Protein AF-A0A6F9DGR5-F1 (afdb_monomer_lite)

Radius of gyration: 16.24 Å; chains: 1; bounding box: 39×30×47 Å

Secondary structure (DSSP, 8-state):
--HHHHHHHHHHHHHHHHHHHHHHHHSHHHHHHH-HHHHHHHHHHTHHHHHHSS-GGGGT----HHHHHHHHHHHHHHHHHHHHHTSSHHHHHHHHHHHHHHHHHHHHHHT-HHHIIIIIHHHHHHHHHHHHS-PPPP---

Sequence (141 aa):
MNQNSGLLIVLRIVFGLYFIVQGIAQTDFLGKVYFPFLNNHFEVHYASHYKNSIPWKSLGIEMSANTFRQSVGVIIGLSGILLIIGRQLKIATGVMTVVGLWSVYAHILAGDPTYYAVCGGIIALVMAWMTFVPLEKEKTD

Structure (mmCIF, N/CA/C/O backbone):
data_AF-A0A6F9DGR5-F1
#
_entry.id   AF-A0A6F9DGR5-F1
#
loop_
_atom_site.group_PDB
_atom_site.id
_atom_site.type_symbol
_atom_site.label_atom_id
_atom_site.label_alt_id
_atom_site.label_comp_id
_atom_site.label_asym_id
_atom_site.label_entity_id
_atom_site.label_seq_id
_atom_site.pdbx_PDB_ins_code
_atom_site.Cartn_x
_atom_site.Cartn_y
_atom_site.Cartn_z
_atom_site.occupancy
_atom_site.B_iso_or_equiv
_atom_site.auth_seq_id
_atom_site.auth_comp_id
_atom_site.auth_asym_id
_atom_site.auth_atom_id
_atom_site.pdbx_PDB_model_num
ATOM 1 N N . MET A 1 1 ? -18.706 -5.555 26.777 1.00 42.97 1 MET A N 1
ATOM 2 C CA . MET A 1 1 ? -17.749 -5.322 25.674 1.00 42.97 1 MET A CA 1
ATOM 3 C C . MET A 1 1 ? -18.139 -6.220 24.517 1.00 42.97 1 MET A C 1
ATOM 5 O O . MET A 1 1 ? -18.105 -7.432 24.683 1.00 42.97 1 MET A O 1
ATOM 9 N N . ASN A 1 2 ? -18.565 -5.648 23.392 1.00 46.41 2 ASN A N 1
ATOM 10 C CA . ASN A 1 2 ? -18.839 -6.411 22.176 1.00 46.41 2 ASN A CA 1
ATOM 11 C C . ASN A 1 2 ? -17.515 -7.006 21.666 1.00 46.41 2 ASN A C 1
ATOM 13 O O . ASN A 1 2 ? -16.547 -6.267 21.488 1.00 46.41 2 ASN A O 1
ATOM 17 N N . GLN A 1 3 ? -17.446 -8.319 21.424 1.00 46.28 3 GLN A N 1
ATOM 18 C CA . GLN A 1 3 ? -16.245 -8.964 20.861 1.00 46.28 3 GLN A CA 1
ATOM 19 C C . GLN A 1 3 ? -15.837 -8.342 19.507 1.00 46.28 3 GLN A C 1
ATOM 21 O O . GLN A 1 3 ? -14.649 -8.265 19.194 1.00 46.28 3 GLN A O 1
ATOM 26 N N . ASN A 1 4 ? -16.809 -7.793 18.767 1.00 57.53 4 ASN A N 1
ATOM 27 C CA . ASN A 1 4 ? -16.597 -7.065 17.514 1.00 57.53 4 ASN A CA 1
ATOM 28 C C . ASN A 1 4 ? -15.738 -5.801 17.689 1.00 57.53 4 ASN A C 1
ATOM 30 O O . ASN A 1 4 ? -14.901 -5.515 16.837 1.00 57.53 4 ASN A O 1
ATOM 34 N N . SER A 1 5 ? -15.875 -5.071 18.800 1.00 71.00 5 SER A N 1
ATOM 35 C CA . SER A 1 5 ? -15.146 -3.814 19.017 1.00 71.00 5 SER A CA 1
ATOM 36 C C . SER A 1 5 ? -13.656 -4.067 19.303 1.00 71.00 5 SER A C 1
ATOM 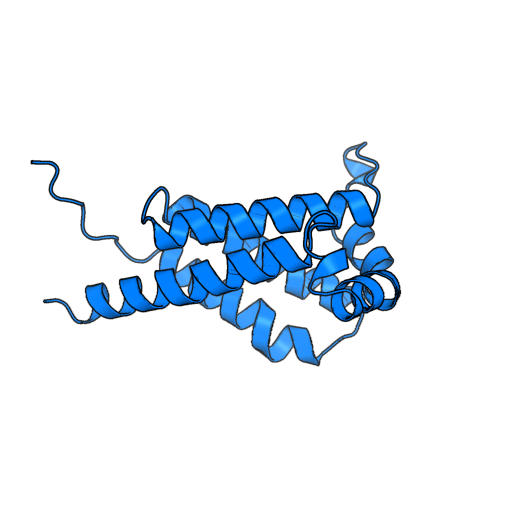38 O O . SER A 1 5 ? -12.800 -3.335 18.812 1.00 71.00 5 SER A O 1
ATOM 40 N N . GLY A 1 6 ? -13.327 -5.143 20.032 1.00 80.75 6 GLY A N 1
ATOM 41 C CA . GLY A 1 6 ? -11.940 -5.518 20.343 1.00 80.75 6 GLY A CA 1
ATOM 42 C C . GLY A 1 6 ? -11.168 -6.043 19.129 1.00 80.75 6 GLY A C 1
ATOM 43 O O . GLY A 1 6 ? -10.054 -5.591 18.864 1.00 80.75 6 GLY A O 1
ATOM 44 N N . LEU A 1 7 ? -11.782 -6.940 18.348 1.00 83.31 7 LEU A N 1
ATOM 45 C CA . LEU A 1 7 ? -11.178 -7.467 17.122 1.00 83.31 7 LEU A CA 1
ATOM 46 C C . LEU A 1 7 ? -10.890 -6.346 16.111 1.00 83.31 7 LEU A C 1
ATOM 48 O O . LEU A 1 7 ? -9.798 -6.298 15.552 1.00 83.31 7 LEU A O 1
ATOM 52 N N . LEU A 1 8 ? -11.823 -5.406 15.919 1.00 83.88 8 LEU A N 1
ATOM 53 C CA . LEU A 1 8 ? -11.628 -4.270 15.011 1.00 83.88 8 LEU A CA 1
ATOM 54 C C . LEU A 1 8 ? -10.453 -3.381 15.427 1.00 83.88 8 LEU A C 1
ATOM 56 O O . LEU A 1 8 ? -9.703 -2.936 14.561 1.00 83.88 8 LEU A O 1
ATOM 60 N N . ILE A 1 9 ? -10.263 -3.133 16.726 1.00 87.38 9 ILE A N 1
ATOM 61 C CA . ILE A 1 9 ? -9.117 -2.357 17.223 1.00 87.38 9 ILE A CA 1
ATOM 62 C C . ILE A 1 9 ? -7.805 -3.078 16.902 1.00 87.38 9 ILE A C 1
ATOM 64 O O . ILE A 1 9 ? -6.893 -2.465 16.349 1.00 87.38 9 ILE A O 1
ATOM 68 N N . VAL A 1 10 ? -7.723 -4.381 17.191 1.00 90.25 10 VAL A N 1
ATOM 69 C CA . VAL A 1 10 ? -6.522 -5.180 16.904 1.00 90.25 10 VAL A CA 1
ATOM 70 C C . VAL A 1 10 ? -6.219 -5.179 15.409 1.00 90.25 10 VAL A C 1
ATOM 72 O O . VAL A 1 10 ? -5.098 -4.864 15.016 1.00 90.25 10 VAL A O 1
ATOM 75 N N . LEU A 1 11 ? -7.220 -5.453 14.568 1.00 89.94 11 LEU A N 1
ATOM 76 C CA . LEU A 1 11 ? -7.058 -5.451 13.114 1.00 89.94 11 LEU A CA 1
ATOM 77 C C . LEU A 1 11 ? -6.582 -4.088 12.605 1.00 89.94 11 LEU A C 1
ATOM 79 O O . LEU A 1 11 ? -5.640 -4.024 11.820 1.00 89.94 11 LEU A O 1
ATOM 83 N N . ARG A 1 12 ? -7.168 -2.990 13.090 1.00 90.44 12 ARG A N 1
ATOM 84 C CA . ARG A 1 12 ? -6.750 -1.629 12.726 1.00 90.44 12 ARG A CA 1
ATOM 85 C C . ARG A 1 12 ? -5.292 -1.352 13.065 1.00 90.44 12 ARG A C 1
ATOM 87 O O . ARG A 1 12 ? -4.588 -0.774 12.244 1.00 90.44 12 ARG A O 1
ATOM 94 N N . ILE A 1 13 ? -4.841 -1.756 14.250 1.00 92.06 13 ILE A N 1
ATOM 95 C CA . ILE A 1 13 ? -3.456 -1.541 14.676 1.00 92.06 13 ILE A CA 1
ATOM 96 C C . ILE A 1 13 ? -2.506 -2.398 13.837 1.00 92.06 13 ILE A C 1
ATOM 98 O O . ILE A 1 13 ? -1.524 -1.879 13.315 1.00 92.06 13 ILE A O 1
ATOM 102 N N . VAL A 1 14 ? -2.815 -3.684 13.655 1.00 93.56 14 VAL A N 1
ATOM 103 C CA . VAL A 1 14 ? -1.965 -4.619 12.902 1.00 93.56 14 VAL A CA 1
ATOM 104 C C . VAL A 1 14 ? -1.852 -4.204 11.435 1.00 93.56 14 VAL A C 1
ATOM 106 O O . VAL A 1 14 ? -0.741 -4.033 10.934 1.00 93.56 14 VAL A O 1
ATOM 109 N N . PHE A 1 15 ? -2.979 -3.973 10.754 1.00 92.75 15 PHE A N 1
ATOM 110 C CA . PHE A 1 15 ? -2.965 -3.498 9.368 1.00 92.75 15 PHE A CA 1
ATOM 111 C C . PHE A 1 15 ? -2.373 -2.097 9.255 1.00 92.75 15 PHE A C 1
ATOM 113 O O . PHE A 1 15 ? -1.644 -1.819 8.308 1.00 92.75 15 PHE A O 1
ATOM 120 N N . GLY A 1 16 ? -2.629 -1.231 10.235 1.00 93.44 16 GLY A N 1
ATOM 121 C CA . GLY A 1 16 ? -2.064 0.109 10.279 1.00 93.44 16 GLY A CA 1
ATOM 122 C C . GLY A 1 16 ? -0.537 0.103 10.321 1.00 93.44 16 GLY A C 1
ATOM 123 O O . GLY A 1 16 ? 0.103 0.745 9.490 1.00 93.44 16 GLY A O 1
ATOM 124 N N . LEU A 1 17 ? 0.052 -0.683 11.226 1.00 95.81 17 LEU A N 1
ATOM 125 C CA . LEU A 1 17 ? 1.503 -0.860 11.319 1.00 95.81 17 LEU A CA 1
ATOM 126 C C . LEU A 1 17 ? 2.076 -1.489 10.048 1.00 95.81 17 LEU A C 1
ATOM 128 O O . LEU A 1 17 ? 3.077 -1.006 9.519 1.00 95.81 17 LEU A O 1
ATOM 132 N N . TYR A 1 18 ? 1.415 -2.521 9.522 1.00 92.56 18 TYR A N 1
ATOM 133 C CA . TYR A 1 18 ? 1.813 -3.156 8.269 1.00 92.56 18 TYR A CA 1
ATOM 134 C C . TYR A 1 18 ? 1.840 -2.157 7.099 1.00 92.56 18 TYR A C 1
ATOM 136 O O . TYR A 1 18 ? 2.819 -2.112 6.354 1.00 92.56 18 TYR A O 1
ATOM 144 N N . PHE A 1 19 ? 0.817 -1.308 6.957 1.00 93.50 19 PHE A N 1
ATOM 145 C CA . PHE A 1 19 ? 0.774 -0.291 5.904 1.00 93.50 19 PHE A CA 1
ATOM 146 C C . PHE A 1 19 ? 1.801 0.820 6.111 1.00 93.50 19 PHE A C 1
ATOM 148 O O . PHE A 1 19 ? 2.394 1.273 5.138 1.00 93.50 19 PHE A O 1
ATOM 155 N N . ILE A 1 20 ? 2.091 1.223 7.349 1.00 94.25 20 ILE A N 1
ATOM 156 C CA . ILE A 1 20 ? 3.186 2.167 7.612 1.00 94.25 20 ILE A CA 1
ATOM 157 C C . ILE A 1 20 ? 4.515 1.587 7.116 1.00 94.25 20 ILE A C 1
ATOM 159 O O . ILE A 1 20 ? 5.227 2.253 6.366 1.00 94.25 20 ILE A O 1
ATOM 163 N N . VAL A 1 21 ? 4.821 0.332 7.459 1.00 91.56 21 VAL A N 1
ATOM 164 C CA . VAL A 1 21 ? 6.056 -0.333 7.010 1.00 91.56 21 VAL A CA 1
ATOM 165 C C . VAL A 1 21 ? 6.088 -0.483 5.486 1.00 91.56 21 VAL A C 1
ATOM 167 O O . VAL A 1 21 ? 7.103 -0.171 4.867 1.00 91.56 21 VAL A O 1
ATOM 170 N N . GLN A 1 22 ? 4.978 -0.887 4.864 1.00 88.38 22 GLN A N 1
ATOM 171 C CA . GLN A 1 22 ? 4.860 -0.967 3.402 1.00 88.38 22 GLN A CA 1
ATOM 172 C C . GLN A 1 22 ? 5.067 0.394 2.723 1.00 88.38 22 GLN A C 1
ATOM 174 O O . GLN A 1 22 ? 5.801 0.492 1.741 1.00 88.38 22 GLN A O 1
ATOM 179 N N . GLY A 1 23 ? 4.461 1.457 3.256 1.00 89.19 23 GLY A N 1
ATOM 180 C CA . GLY A 1 23 ? 4.619 2.812 2.734 1.00 89.19 23 GLY A CA 1
ATOM 181 C C . GLY A 1 23 ? 6.062 3.304 2.823 1.00 89.19 23 GLY A C 1
ATOM 182 O O . GLY A 1 23 ? 6.605 3.845 1.860 1.00 89.19 23 GLY A O 1
ATOM 183 N N . ILE A 1 24 ? 6.724 3.026 3.948 1.00 89.75 24 ILE A N 1
ATOM 184 C CA . ILE A 1 24 ? 8.153 3.294 4.149 1.00 89.75 24 ILE A CA 1
ATOM 185 C C . ILE A 1 24 ? 8.997 2.525 3.124 1.00 89.75 24 ILE A C 1
ATOM 187 O O . ILE A 1 24 ? 9.830 3.130 2.454 1.00 89.75 24 ILE A O 1
ATOM 191 N N . ALA A 1 25 ? 8.757 1.224 2.940 1.00 86.06 25 ALA A N 1
ATOM 192 C CA . ALA A 1 25 ? 9.504 0.400 1.986 1.00 86.06 25 ALA A CA 1
ATOM 193 C C . ALA A 1 25 ? 9.381 0.898 0.531 1.00 86.06 25 ALA A C 1
ATOM 195 O O . ALA A 1 25 ? 10.327 0.778 -0.252 1.00 86.06 25 ALA A O 1
ATOM 196 N N . GLN A 1 26 ? 8.241 1.499 0.179 1.00 84.06 26 GLN A N 1
ATOM 197 C CA . GLN A 1 26 ? 7.955 2.040 -1.153 1.00 84.06 26 GLN A CA 1
ATOM 198 C C . GLN A 1 26 ? 8.412 3.492 -1.372 1.00 84.06 26 GLN A C 1
ATOM 200 O O . GLN A 1 26 ? 8.319 3.991 -2.493 1.00 84.06 26 GLN A O 1
ATOM 205 N N . THR A 1 27 ? 8.915 4.182 -0.348 1.00 86.56 27 THR A N 1
ATOM 206 C CA . THR A 1 27 ? 9.419 5.557 -0.483 1.00 86.56 27 THR A CA 1
ATOM 207 C C . THR A 1 27 ? 10.939 5.574 -0.494 1.00 86.56 27 THR A C 1
ATOM 209 O O . THR A 1 27 ? 11.576 4.889 0.294 1.00 86.56 27 THR A O 1
ATOM 212 N N . ASP A 1 28 ? 11.551 6.373 -1.368 1.00 81.50 28 ASP A N 1
ATOM 213 C CA . ASP A 1 28 ? 13.016 6.386 -1.506 1.00 81.50 28 ASP A CA 1
ATOM 214 C C . ASP A 1 28 ? 13.734 6.889 -0.249 1.00 81.50 28 ASP A C 1
ATOM 216 O O . ASP A 1 28 ? 14.825 6.414 0.054 1.00 81.50 28 ASP A O 1
ATOM 220 N N . PHE A 1 29 ? 13.111 7.804 0.502 1.00 75.88 29 PHE A N 1
ATOM 221 C CA . PHE A 1 29 ? 13.716 8.442 1.675 1.00 75.88 29 PHE A CA 1
ATOM 222 C C . PHE A 1 29 ? 14.140 7.433 2.752 1.00 75.88 29 PHE A C 1
ATOM 224 O O . PHE A 1 29 ? 15.240 7.528 3.287 1.00 75.88 29 PHE A O 1
ATOM 231 N N . LEU A 1 30 ? 13.290 6.444 3.040 1.00 76.81 30 LEU A N 1
ATOM 232 C CA . LEU A 1 30 ? 13.561 5.411 4.046 1.00 76.81 30 LEU A CA 1
ATOM 233 C C . LEU A 1 30 ? 13.684 4.019 3.418 1.00 76.81 30 LEU A C 1
ATOM 235 O O . LEU A 1 30 ? 14.500 3.212 3.853 1.00 76.81 30 LEU A O 1
ATOM 239 N N . GLY A 1 31 ? 12.931 3.728 2.361 1.00 77.31 31 GLY A N 1
ATOM 240 C CA . GLY A 1 31 ? 12.918 2.432 1.692 1.00 77.31 31 GLY A CA 1
ATOM 241 C C . GLY A 1 31 ? 14.269 2.033 1.108 1.00 77.31 31 GLY A C 1
ATOM 242 O O . GLY A 1 31 ? 14.672 0.888 1.280 1.00 77.31 31 GLY A O 1
ATOM 243 N N . LYS A 1 32 ? 15.025 2.952 0.496 1.00 79.31 32 LYS A N 1
ATOM 244 C CA . LYS A 1 32 ? 16.367 2.622 -0.024 1.00 79.31 32 LYS A CA 1
ATOM 245 C C . LYS A 1 32 ? 17.377 2.323 1.081 1.00 79.31 32 LYS A C 1
ATOM 247 O O . LYS A 1 32 ? 18.275 1.515 0.874 1.00 79.31 32 LYS A O 1
ATOM 252 N N . VAL A 1 33 ? 17.215 2.947 2.246 1.00 82.12 33 VAL A N 1
ATOM 253 C CA . VAL A 1 33 ? 18.116 2.778 3.393 1.00 82.12 33 VAL A CA 1
ATOM 254 C C . VAL A 1 33 ? 17.803 1.485 4.145 1.00 82.12 33 VAL A C 1
ATOM 256 O O . VAL A 1 33 ? 18.702 0.693 4.411 1.00 82.12 33 VAL A O 1
ATOM 259 N N . TYR A 1 34 ? 16.529 1.248 4.462 1.00 82.50 34 TYR A N 1
ATOM 260 C CA . TYR A 1 34 ? 16.105 0.138 5.321 1.00 82.50 34 TYR A CA 1
ATOM 261 C C . TYR A 1 34 ? 15.664 -1.112 4.546 1.00 82.50 34 TYR A C 1
ATOM 263 O O . TYR A 1 34 ? 15.704 -2.213 5.088 1.00 82.50 34 TYR A O 1
ATOM 271 N N . PHE A 1 35 ? 15.264 -0.965 3.279 1.00 84.25 35 PHE A N 1
ATOM 272 C CA . PHE A 1 35 ? 14.712 -2.038 2.442 1.00 84.25 35 PHE A CA 1
ATOM 273 C C . PHE A 1 35 ? 15.280 -2.039 1.001 1.00 84.25 35 PHE A C 1
ATOM 275 O O . PHE A 1 35 ? 14.512 -2.060 0.027 1.00 84.25 35 PHE A O 1
ATOM 282 N N . PRO A 1 36 ? 16.617 -2.043 0.819 1.00 79.88 36 PRO A N 1
ATOM 283 C CA . PRO A 1 36 ? 17.242 -1.945 -0.505 1.00 79.88 36 PRO A CA 1
ATOM 284 C C . PRO A 1 36 ? 16.887 -3.122 -1.426 1.00 79.88 36 PRO A C 1
ATOM 286 O O . PRO A 1 36 ? 16.652 -2.929 -2.617 1.00 79.88 36 PRO A O 1
ATOM 289 N N . PHE A 1 37 ? 16.769 -4.335 -0.874 1.00 81.31 37 PHE A N 1
ATOM 290 C CA . PHE A 1 37 ? 16.395 -5.531 -1.635 1.00 81.31 37 PHE A CA 1
ATOM 291 C C . PHE A 1 37 ? 14.988 -5.423 -2.244 1.00 81.31 37 PHE A C 1
ATOM 293 O O . PHE A 1 37 ? 14.800 -5.724 -3.421 1.00 81.31 37 PHE A O 1
ATOM 300 N N . LEU A 1 38 ? 14.011 -4.937 -1.469 1.00 73.50 38 LEU A N 1
ATOM 301 C CA . LEU A 1 38 ? 12.633 -4.747 -1.935 1.00 73.50 38 LEU A CA 1
ATOM 302 C C . LEU A 1 38 ? 12.544 -3.670 -3.021 1.00 73.50 38 LEU A C 1
ATOM 304 O O . LEU A 1 38 ? 11.807 -3.836 -3.991 1.00 73.50 38 LEU A O 1
ATOM 308 N N . ASN A 1 39 ? 13.323 -2.593 -2.883 1.00 75.88 39 ASN A N 1
ATOM 309 C CA . ASN A 1 39 ? 13.402 -1.535 -3.889 1.00 75.88 39 ASN A CA 1
ATOM 310 C C . ASN A 1 39 ? 13.935 -2.075 -5.220 1.00 75.88 39 ASN A C 1
ATOM 312 O O . ASN A 1 39 ? 13.295 -1.896 -6.254 1.00 75.88 39 ASN A O 1
ATOM 316 N N . ASN A 1 40 ? 15.053 -2.802 -5.176 1.00 79.25 40 ASN A N 1
ATOM 317 C CA . ASN A 1 40 ? 15.647 -3.392 -6.370 1.00 79.25 40 ASN A CA 1
ATOM 318 C C . ASN A 1 40 ? 14.714 -4.424 -7.026 1.00 79.25 40 ASN A C 1
ATOM 320 O O . ASN A 1 40 ? 14.540 -4.428 -8.240 1.00 79.25 40 ASN A O 1
ATOM 324 N N . HIS A 1 41 ? 14.055 -5.267 -6.227 1.00 81.00 41 HIS A N 1
ATOM 325 C CA . HIS A 1 41 ? 13.100 -6.244 -6.747 1.00 81.00 41 HIS A CA 1
ATOM 326 C C . HIS A 1 41 ? 11.911 -5.568 -7.453 1.00 81.00 41 HIS A C 1
ATOM 328 O O . HIS A 1 41 ? 11.522 -5.987 -8.543 1.00 81.00 41 HIS A O 1
ATOM 334 N N . PHE A 1 42 ? 11.370 -4.481 -6.890 1.00 77.31 42 PHE A N 1
ATOM 335 C CA . PHE A 1 42 ? 10.323 -3.702 -7.554 1.00 77.31 42 PHE A CA 1
ATOM 336 C C . PHE A 1 42 ? 10.788 -3.111 -8.889 1.00 77.31 42 PHE A C 1
ATOM 338 O O . PHE A 1 42 ? 10.074 -3.212 -9.888 1.00 77.31 42 PHE A O 1
ATOM 345 N N . GLU A 1 43 ? 11.966 -2.486 -8.911 1.00 78.94 43 GLU A N 1
ATOM 346 C CA . GLU A 1 43 ? 12.490 -1.843 -10.119 1.00 78.94 43 GLU A CA 1
ATOM 347 C C . GLU A 1 43 ? 12.691 -2.843 -11.260 1.00 78.94 43 GLU A C 1
ATOM 349 O O . GLU 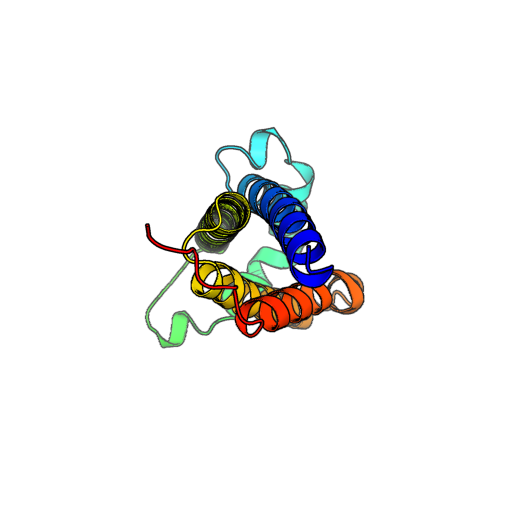A 1 43 ? 12.322 -2.552 -12.397 1.00 78.94 43 GLU A O 1
ATOM 354 N N . VAL A 1 44 ? 13.198 -4.037 -10.947 1.00 81.06 44 VAL A N 1
ATOM 355 C CA . VAL A 1 44 ? 13.476 -5.081 -11.941 1.00 81.06 44 VAL A CA 1
ATOM 356 C C . VAL A 1 44 ? 12.201 -5.771 -12.432 1.00 81.06 44 VAL A C 1
ATOM 358 O O . VAL A 1 44 ? 12.074 -6.020 -13.630 1.00 81.06 44 VAL A O 1
ATOM 361 N N . HIS A 1 45 ? 11.256 -6.083 -11.539 1.00 78.62 45 HIS A N 1
ATOM 362 C CA . HIS A 1 45 ? 10.142 -6.985 -11.868 1.00 78.62 45 HIS A CA 1
ATOM 363 C C . HIS A 1 45 ? 8.790 -6.292 -12.065 1.00 78.62 45 HIS A C 1
ATOM 365 O O . HIS A 1 45 ? 7.929 -6.827 -12.756 1.00 78.62 45 HIS A O 1
ATOM 371 N N . TYR A 1 46 ? 8.583 -5.107 -11.485 1.00 73.06 46 TYR A N 1
ATOM 372 C CA . TYR A 1 46 ? 7.239 -4.534 -11.343 1.00 73.06 46 TYR A CA 1
ATOM 373 C C . TYR A 1 46 ? 7.090 -3.114 -11.893 1.00 73.06 46 TYR A C 1
ATOM 375 O O . TYR A 1 46 ? 5.976 -2.710 -12.234 1.00 73.06 46 TYR A O 1
ATOM 383 N N . ALA A 1 47 ? 8.181 -2.360 -12.047 1.00 76.69 47 ALA A N 1
ATOM 384 C CA . ALA A 1 47 ? 8.141 -0.958 -12.465 1.00 76.69 47 ALA A CA 1
ATOM 385 C C . ALA A 1 47 ? 7.398 -0.721 -13.796 1.00 76.69 47 ALA A C 1
ATOM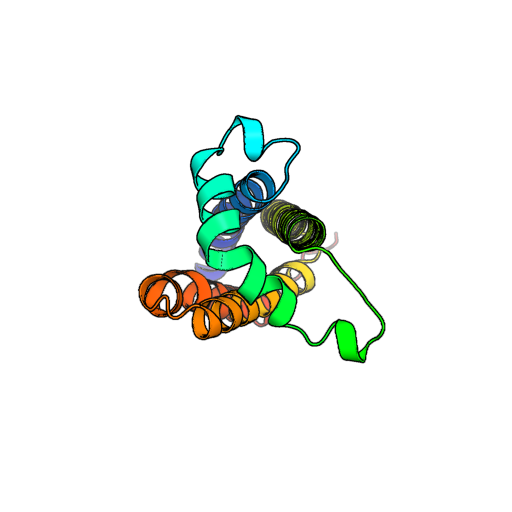 387 O O . ALA A 1 47 ? 6.586 0.205 -13.902 1.00 76.69 47 ALA A O 1
ATOM 388 N N . SER A 1 48 ? 7.639 -1.562 -14.806 1.00 74.69 48 SER A N 1
ATOM 389 C CA . SER A 1 48 ? 6.988 -1.468 -16.121 1.00 74.69 48 SER A CA 1
ATOM 390 C C . SER A 1 48 ? 5.498 -1.826 -16.063 1.00 74.69 48 SER A C 1
ATOM 392 O O . SER A 1 48 ? 4.681 -1.167 -16.707 1.00 74.69 48 SER A O 1
ATOM 394 N N . HIS A 1 49 ? 5.123 -2.824 -15.262 1.00 75.94 49 HIS A N 1
ATOM 395 C CA . HIS A 1 49 ? 3.744 -3.296 -15.139 1.00 75.94 49 HIS A CA 1
ATOM 396 C C . HIS A 1 49 ? 2.884 -2.319 -14.332 1.00 75.94 49 HIS A C 1
ATOM 398 O O . HIS A 1 49 ? 1.797 -1.944 -14.769 1.00 75.94 49 HIS A O 1
ATOM 404 N N . TYR A 1 50 ? 3.398 -1.808 -13.211 1.00 71.06 50 TYR A N 1
ATOM 405 C CA . TYR A 1 50 ? 2.672 -0.859 -12.367 1.00 71.06 50 TYR A CA 1
ATOM 406 C C . TYR A 1 50 ? 2.434 0.487 -13.058 1.00 71.06 50 TYR A C 1
ATOM 408 O O . TYR A 1 50 ? 1.307 0.984 -13.026 1.00 71.06 50 TYR A O 1
ATOM 416 N N . LYS A 1 51 ? 3.431 1.040 -13.768 1.00 69.75 51 LYS A N 1
ATOM 417 C CA . LYS A 1 51 ? 3.248 2.284 -14.543 1.00 69.75 51 LYS A CA 1
ATOM 418 C C . LYS A 1 51 ? 2.143 2.152 -15.598 1.00 69.75 51 LYS A C 1
ATOM 420 O O . LYS A 1 51 ? 1.431 3.119 -15.846 1.00 69.75 51 LYS A O 1
ATOM 425 N N . ASN A 1 52 ? 2.002 0.979 -16.212 1.00 72.25 52 ASN A N 1
ATOM 426 C CA . ASN A 1 52 ? 1.054 0.752 -17.306 1.00 72.25 52 ASN A CA 1
ATOM 427 C C . ASN A 1 52 ? -0.296 0.177 -16.845 1.00 72.25 52 ASN A C 1
ATOM 429 O O . ASN A 1 52 ? -1.221 0.072 -17.644 1.00 72.25 52 ASN A O 1
ATOM 433 N N . SER A 1 53 ? -0.423 -0.181 -15.565 1.00 70.00 53 SER A N 1
ATOM 434 C CA . SER A 1 53 ? -1.640 -0.775 -14.997 1.00 70.00 53 SER A CA 1
ATOM 435 C C . SER A 1 53 ? -2.808 0.210 -14.846 1.00 70.00 53 SER A C 1
ATOM 437 O O . SER A 1 53 ? -3.954 -0.211 -14.733 1.00 70.00 53 SER A O 1
ATOM 439 N N . ILE A 1 54 ? -2.547 1.518 -14.873 1.00 68.44 54 ILE A N 1
ATOM 440 C CA . ILE A 1 54 ? -3.576 2.556 -14.994 1.00 68.44 54 ILE A CA 1
ATOM 441 C C . ILE A 1 54 ? -3.311 3.301 -16.301 1.00 68.44 54 ILE A C 1
ATOM 443 O O . ILE A 1 54 ? -2.149 3.593 -16.603 1.00 68.44 54 ILE A O 1
ATOM 447 N N . PRO A 1 55 ? -4.350 3.640 -17.084 1.00 66.69 55 PRO A N 1
ATOM 448 C CA . PRO A 1 55 ? -4.188 4.329 -18.355 1.00 66.69 55 PRO A CA 1
ATOM 449 C C . PRO A 1 55 ? -3.880 5.823 -18.142 1.00 66.69 55 PRO A C 1
ATOM 451 O O . PRO A 1 55 ? -4.549 6.698 -18.677 1.00 66.69 55 PRO A O 1
ATOM 454 N N . TRP A 1 56 ? -2.835 6.150 -17.377 1.00 67.88 56 TRP A N 1
ATOM 455 C CA . TRP A 1 56 ? -2.400 7.528 -17.122 1.00 67.88 56 TRP A CA 1
ATOM 456 C C . TRP A 1 56 ? -2.194 8.310 -18.423 1.00 67.88 56 TRP A C 1
ATOM 458 O O . TRP A 1 56 ? -2.590 9.469 -18.527 1.00 67.88 56 TRP A O 1
ATOM 468 N N . LYS A 1 57 ? -1.674 7.629 -19.455 1.00 64.62 57 LYS A N 1
ATOM 469 C CA . LYS A 1 57 ? -1.497 8.190 -20.798 1.00 64.62 57 LYS A CA 1
ATOM 470 C C . LYS A 1 57 ? -2.808 8.662 -21.433 1.00 64.62 57 LYS A C 1
ATOM 472 O O . LYS A 1 57 ? -2.794 9.692 -22.095 1.00 64.62 57 LYS A O 1
ATOM 477 N N . SER A 1 58 ? -3.933 7.971 -21.222 1.00 70.50 58 SER A N 1
ATOM 478 C CA . SER A 1 58 ? -5.230 8.423 -21.754 1.00 70.50 58 SER A CA 1
ATOM 479 C C . SER A 1 58 ? -5.794 9.623 -20.989 1.00 70.50 58 SER A C 1
ATOM 481 O O . SER A 1 58 ? -6.710 10.275 -21.475 1.00 70.50 58 SER A O 1
ATOM 483 N N . LEU A 1 59 ? -5.249 9.918 -19.805 1.00 70.94 59 LEU A N 1
ATOM 484 C CA . LEU A 1 59 ? -5.585 11.079 -18.980 1.00 70.94 59 LEU A CA 1
ATOM 485 C C . LEU A 1 59 ? -4.588 12.239 -19.161 1.00 70.94 59 LEU A C 1
ATOM 487 O O . LEU A 1 59 ? -4.669 13.227 -18.438 1.00 70.94 59 LEU A O 1
ATOM 491 N N . GLY A 1 60 ? -3.631 12.122 -20.092 1.00 73.75 60 GLY A N 1
ATOM 492 C CA . GLY A 1 60 ? -2.583 13.126 -20.308 1.00 73.75 60 GLY A CA 1
ATOM 493 C C . GLY A 1 60 ? -1.543 13.204 -19.184 1.00 73.75 60 GLY A C 1
ATOM 494 O O . GLY A 1 60 ? -0.768 14.155 -19.133 1.00 73.75 60 GLY A O 1
ATOM 495 N N . ILE A 1 61 ? -1.515 12.221 -18.280 1.00 75.19 61 ILE A N 1
ATOM 496 C CA . ILE A 1 61 ? -0.582 12.164 -17.153 1.00 75.19 61 ILE A CA 1
ATOM 497 C C . ILE A 1 61 ? 0.553 11.211 -17.520 1.00 75.19 61 ILE A C 1
ATOM 499 O O . ILE A 1 61 ? 0.341 10.013 -17.713 1.00 75.19 61 ILE A O 1
ATOM 503 N N . GLU A 1 62 ? 1.781 11.721 -17.580 1.00 73.00 62 GLU A N 1
ATOM 504 C CA . GLU A 1 62 ? 2.962 10.887 -17.784 1.00 73.00 62 GLU A CA 1
ATOM 505 C C . GLU A 1 62 ? 3.767 10.781 -16.488 1.00 73.00 62 GLU A C 1
ATOM 507 O O . GLU A 1 62 ? 4.570 11.642 -16.143 1.00 73.00 62 GLU A O 1
ATOM 512 N N . MET A 1 63 ? 3.524 9.706 -15.736 1.00 73.38 63 MET A N 1
ATOM 513 C CA . MET A 1 63 ? 4.192 9.469 -14.459 1.00 73.38 63 MET A CA 1
ATOM 514 C C . MET A 1 63 ? 5.303 8.423 -14.615 1.00 73.38 63 MET A C 1
ATOM 516 O O . MET A 1 63 ? 5.132 7.401 -15.287 1.00 73.38 63 MET A O 1
ATOM 520 N N . SER A 1 64 ? 6.470 8.668 -14.014 1.00 80.50 64 SER A N 1
ATOM 521 C CA . SER A 1 64 ? 7.536 7.661 -13.958 1.00 80.50 64 SER A CA 1
ATOM 522 C C . SER A 1 64 ? 7.149 6.532 -12.994 1.00 80.50 64 SER A C 1
ATOM 524 O O . SER A 1 64 ? 6.414 6.763 -12.034 1.00 80.50 64 SER A O 1
ATOM 526 N N . ALA A 1 65 ? 7.664 5.317 -13.212 1.00 76.69 65 ALA A N 1
ATOM 527 C CA . ALA A 1 65 ? 7.417 4.189 -12.308 1.00 76.69 65 ALA A CA 1
ATOM 528 C C . ALA A 1 65 ? 7.910 4.468 -10.874 1.00 76.69 65 ALA A C 1
ATOM 530 O O . ALA A 1 65 ? 7.310 4.001 -9.907 1.00 76.69 65 ALA A O 1
ATOM 531 N N . ASN A 1 66 ? 8.967 5.277 -10.727 1.00 80.62 66 ASN A N 1
ATOM 532 C CA . ASN A 1 66 ? 9.481 5.658 -9.416 1.00 80.62 66 ASN A CA 1
ATOM 533 C C . ASN A 1 66 ? 8.563 6.669 -8.712 1.00 80.62 66 ASN A C 1
ATOM 535 O O . ASN A 1 66 ? 8.181 6.457 -7.565 1.00 80.62 66 ASN A O 1
ATOM 539 N N . THR A 1 67 ? 8.158 7.736 -9.411 1.00 81.81 67 THR A N 1
ATOM 540 C CA . THR A 1 67 ? 7.205 8.735 -8.892 1.00 81.81 67 THR A CA 1
ATOM 541 C C . THR A 1 67 ? 5.923 8.054 -8.440 1.00 81.81 67 THR A C 1
ATOM 543 O O . THR A 1 67 ? 5.448 8.268 -7.332 1.00 81.81 67 THR A O 1
ATOM 546 N N . PHE A 1 68 ? 5.424 7.166 -9.290 1.00 79.88 68 PHE A N 1
ATOM 547 C CA . PHE A 1 68 ? 4.270 6.341 -9.021 1.00 79.88 68 PHE A CA 1
ATOM 548 C C . PHE A 1 68 ? 4.400 5.547 -7.715 1.00 79.88 68 PHE A C 1
ATOM 550 O O . PHE A 1 68 ? 3.551 5.666 -6.832 1.00 79.88 68 PHE A O 1
ATOM 557 N N . ARG A 1 69 ? 5.475 4.762 -7.576 1.00 83.19 69 ARG A N 1
ATOM 558 C CA . ARG A 1 69 ? 5.693 3.913 -6.402 1.00 83.19 69 ARG A CA 1
ATOM 559 C C . ARG A 1 69 ? 5.759 4.750 -5.130 1.00 83.19 69 ARG A C 1
ATOM 561 O O . ARG A 1 69 ? 5.136 4.395 -4.138 1.00 83.19 69 ARG A O 1
ATOM 568 N N . GLN A 1 70 ? 6.457 5.883 -5.175 1.00 86.81 70 GLN A N 1
ATOM 569 C CA . GLN A 1 70 ? 6.565 6.781 -4.029 1.00 86.81 70 GLN A CA 1
ATOM 570 C C . GLN A 1 70 ? 5.206 7.366 -3.633 1.00 86.81 70 GLN A C 1
ATOM 572 O O . GLN A 1 70 ? 4.870 7.368 -2.451 1.00 86.81 70 GLN A O 1
ATOM 577 N N . SER A 1 71 ? 4.394 7.809 -4.599 1.00 86.38 71 SER A N 1
ATOM 578 C CA . SER A 1 71 ? 3.042 8.313 -4.328 1.00 86.38 71 SER A CA 1
ATOM 579 C C . SER A 1 71 ? 2.152 7.245 -3.692 1.00 86.38 71 SER A C 1
ATOM 581 O O . SER A 1 71 ? 1.473 7.524 -2.704 1.00 86.38 71 SER A O 1
ATOM 583 N N . VAL A 1 72 ? 2.189 6.014 -4.209 1.00 86.62 72 VAL A N 1
ATOM 584 C CA . VAL A 1 72 ? 1.457 4.881 -3.623 1.00 86.62 72 VAL A CA 1
ATOM 585 C C . VAL A 1 72 ? 1.964 4.578 -2.213 1.00 86.62 72 VAL A C 1
ATOM 587 O O . VAL A 1 72 ? 1.153 4.440 -1.300 1.00 86.62 72 VAL A O 1
ATOM 590 N N . GLY A 1 73 ? 3.280 4.577 -1.999 1.00 89.12 73 GLY A N 1
ATOM 591 C CA . GLY A 1 73 ? 3.886 4.398 -0.681 1.00 89.12 73 GLY A CA 1
ATOM 592 C C . GLY A 1 73 ? 3.402 5.427 0.344 1.00 89.12 73 GLY A C 1
ATOM 593 O O . GLY A 1 73 ? 3.020 5.060 1.456 1.00 89.12 73 GLY A O 1
ATOM 594 N N . VAL A 1 74 ? 3.322 6.704 -0.040 1.00 91.38 74 VAL A N 1
ATOM 595 C CA . VAL A 1 74 ? 2.781 7.768 0.823 1.00 91.38 74 VAL A CA 1
ATOM 596 C C . VAL A 1 74 ? 1.305 7.523 1.150 1.00 91.38 74 VAL A C 1
ATOM 598 O O . VAL A 1 74 ? 0.920 7.606 2.315 1.00 91.38 74 VAL A O 1
ATOM 601 N N . ILE A 1 75 ? 0.481 7.178 0.156 1.00 92.31 75 ILE A N 1
ATOM 602 C CA . ILE A 1 75 ? -0.953 6.901 0.353 1.00 92.31 75 ILE A CA 1
ATOM 603 C C . ILE A 1 75 ? -1.164 5.718 1.308 1.00 92.31 75 ILE A C 1
ATOM 605 O O . ILE A 1 75 ? -1.988 5.803 2.225 1.00 92.31 75 ILE A O 1
ATOM 609 N N . ILE A 1 76 ? -0.405 4.634 1.122 1.00 92.62 76 ILE A N 1
ATOM 610 C CA . ILE A 1 76 ? -0.454 3.448 1.984 1.00 92.62 76 ILE A CA 1
ATOM 611 C C . ILE A 1 76 ? -0.031 3.821 3.411 1.00 92.62 76 ILE A C 1
ATOM 613 O O . ILE A 1 76 ? -0.752 3.520 4.363 1.00 92.62 76 ILE A O 1
ATOM 617 N N . GLY A 1 77 ? 1.086 4.537 3.568 1.00 93.81 77 GLY A N 1
ATOM 618 C CA . GLY A 1 77 ? 1.591 4.953 4.878 1.00 93.81 77 GLY A CA 1
ATOM 619 C C . GLY A 1 77 ? 0.608 5.847 5.641 1.00 93.81 77 GLY A C 1
ATOM 620 O O . GLY A 1 77 ? 0.311 5.584 6.808 1.00 93.81 77 GLY A O 1
ATOM 621 N N . LEU A 1 78 ? 0.035 6.855 4.974 1.00 94.81 78 LEU A N 1
ATOM 622 C CA . LEU A 1 78 ? -0.978 7.739 5.565 1.00 94.81 78 LEU A CA 1
ATOM 623 C C . LEU A 1 78 ? -2.242 6.973 5.965 1.00 94.81 78 LEU A C 1
ATOM 625 O O . LEU A 1 78 ? -2.779 7.193 7.051 1.00 94.81 78 LEU A O 1
ATOM 629 N N . SER A 1 79 ? -2.693 6.036 5.130 1.00 94.06 79 SER A N 1
ATOM 630 C CA . SER A 1 79 ? -3.837 5.178 5.457 1.00 94.06 79 SER A CA 1
ATOM 631 C C . SER A 1 79 ? -3.550 4.303 6.678 1.00 94.06 79 SER A C 1
ATOM 633 O O . SER A 1 79 ? -4.416 4.147 7.538 1.00 94.06 79 SER A O 1
ATOM 635 N N . GLY A 1 80 ? -2.319 3.796 6.809 1.00 94.25 80 GLY A N 1
ATOM 636 C CA . GLY A 1 80 ? -1.877 3.060 7.989 1.00 94.25 80 GLY A CA 1
ATOM 637 C C . GLY A 1 80 ? -1.945 3.888 9.275 1.00 94.25 80 GLY A C 1
ATOM 638 O O . GLY A 1 80 ? -2.497 3.433 10.277 1.00 94.25 80 GLY A O 1
ATOM 639 N N . ILE A 1 81 ? -1.480 5.140 9.229 1.00 94.81 81 ILE A N 1
ATOM 640 C CA . ILE A 1 81 ? -1.572 6.084 10.356 1.00 94.81 81 ILE A CA 1
ATOM 641 C C . ILE A 1 81 ? -3.038 6.339 10.742 1.00 94.81 81 ILE A C 1
ATOM 643 O O . ILE A 1 81 ? -3.390 6.274 11.922 1.00 94.81 81 ILE A O 1
ATOM 647 N N . LEU A 1 82 ? -3.911 6.582 9.759 1.00 92.50 82 LEU A N 1
ATOM 648 C CA . LEU A 1 82 ? -5.341 6.819 9.993 1.00 92.50 82 LEU A CA 1
ATOM 649 C C . LEU A 1 82 ? -6.037 5.614 10.646 1.00 92.50 82 LEU A C 1
ATOM 651 O O . LEU A 1 82 ? -6.858 5.796 11.551 1.00 92.50 82 LEU A O 1
ATOM 655 N N . LEU A 1 83 ? -5.674 4.388 10.251 1.00 90.94 83 LEU A N 1
ATOM 656 C CA . LEU A 1 83 ? -6.193 3.162 10.867 1.00 90.94 83 LEU A CA 1
ATOM 657 C C . LEU A 1 83 ? -5.827 3.056 12.351 1.00 90.94 83 LEU A C 1
ATOM 659 O O . LEU A 1 83 ? -6.711 2.780 13.172 1.00 90.94 83 LEU A O 1
ATOM 663 N N . ILE A 1 84 ? -4.562 3.319 12.699 1.00 92.69 84 ILE A N 1
ATOM 664 C CA . ILE A 1 84 ? -4.083 3.272 14.089 1.00 92.69 84 ILE A CA 1
ATOM 665 C C . ILE A 1 84 ? -4.817 4.313 14.934 1.00 92.69 84 ILE A C 1
ATOM 667 O O . ILE A 1 84 ? -5.438 3.958 15.934 1.00 92.69 84 ILE A O 1
ATOM 671 N N . ILE A 1 85 ? -4.808 5.579 14.504 1.00 90.19 85 ILE A N 1
ATOM 672 C CA . ILE A 1 85 ? -5.395 6.688 15.275 1.00 90.19 85 ILE A CA 1
ATOM 673 C C . ILE A 1 85 ? -6.919 6.545 15.387 1.00 90.19 85 ILE A C 1
ATOM 675 O O . I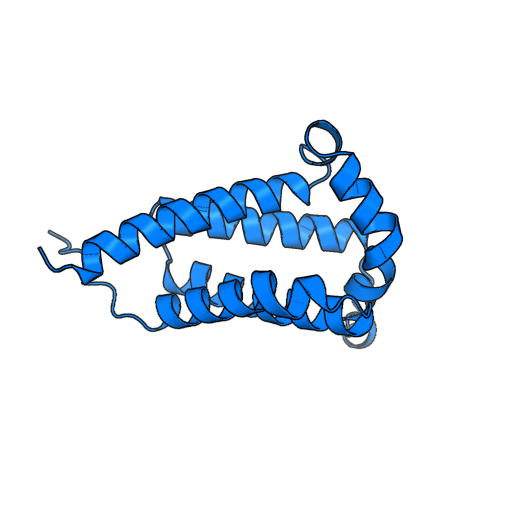LE A 1 85 ? -7.519 7.017 16.348 1.00 90.19 85 ILE A O 1
ATOM 679 N N . GLY A 1 86 ? -7.567 5.876 14.431 1.00 84.12 86 GLY A N 1
ATOM 680 C CA . GLY A 1 86 ? -9.021 5.700 14.454 1.00 84.12 86 GLY A CA 1
ATOM 681 C C . GLY A 1 86 ? -9.810 6.816 13.816 1.00 84.12 86 GLY A C 1
ATOM 682 O O . GLY A 1 86 ? -11.024 6.872 13.975 1.00 84.12 86 GLY A O 1
ATOM 683 N N . ARG A 1 87 ? -9.138 7.683 13.063 1.00 78.81 87 ARG A N 1
ATOM 684 C CA . ARG A 1 87 ? -9.767 8.800 12.367 1.00 78.81 87 ARG A CA 1
ATOM 685 C C . ARG A 1 87 ? -9.972 8.458 10.903 1.00 78.81 87 ARG A C 1
ATOM 687 O O . ARG A 1 87 ? -9.136 7.808 10.289 1.00 78.81 87 ARG A O 1
ATOM 694 N N . GLN A 1 88 ? -11.086 8.928 10.340 1.00 85.62 88 GLN A N 1
ATOM 695 C CA . GLN A 1 88 ? -11.409 8.765 8.917 1.00 85.62 88 GLN A CA 1
ATOM 696 C C . GLN A 1 88 ? -11.340 7.302 8.432 1.00 85.62 88 GLN A C 1
ATOM 698 O O . GLN A 1 88 ? -10.943 7.021 7.303 1.00 85.62 88 GLN A O 1
ATOM 703 N N . LEU A 1 89 ? -11.751 6.352 9.282 1.00 84.25 89 LEU A N 1
ATOM 704 C CA . LEU A 1 89 ? -11.572 4.913 9.053 1.00 84.25 89 LEU A CA 1
ATOM 705 C C . LEU A 1 89 ? -12.187 4.414 7.745 1.00 84.25 89 LEU A C 1
ATOM 707 O O . LEU A 1 89 ? -11.574 3.605 7.054 1.00 84.25 89 LEU A O 1
ATOM 711 N N . LYS A 1 90 ? -13.362 4.924 7.364 1.00 88.00 90 LYS A N 1
ATOM 712 C CA . LYS A 1 90 ? -14.005 4.562 6.092 1.00 88.00 90 LYS A CA 1
ATOM 713 C C . LYS A 1 90 ? -13.192 5.019 4.883 1.00 88.00 90 LYS A C 1
ATOM 715 O O . LYS A 1 90 ? -13.107 4.294 3.902 1.00 88.00 90 LYS A O 1
ATOM 720 N N . ILE A 1 91 ? -12.569 6.195 4.972 1.00 87.75 91 ILE A N 1
ATOM 721 C CA . ILE A 1 91 ? -11.707 6.718 3.909 1.00 87.75 91 ILE A CA 1
ATOM 722 C C . ILE A 1 91 ? -10.438 5.870 3.829 1.00 87.75 91 ILE A C 1
ATOM 724 O O . ILE A 1 91 ? -10.113 5.378 2.755 1.00 87.75 91 ILE A O 1
ATOM 728 N N . ALA A 1 92 ? -9.765 5.634 4.960 1.00 89.38 92 ALA A N 1
ATOM 729 C CA . ALA A 1 92 ? -8.536 4.843 5.000 1.00 89.38 92 ALA A CA 1
ATOM 730 C C . ALA A 1 92 ? -8.750 3.411 4.476 1.00 89.38 92 ALA A C 1
ATOM 732 O O . ALA A 1 92 ? -8.018 2.948 3.608 1.00 89.38 92 ALA A O 1
ATOM 733 N N . THR A 1 93 ? -9.792 2.724 4.948 1.00 91.19 93 THR A N 1
ATOM 734 C CA . THR A 1 93 ? -10.126 1.362 4.494 1.00 91.19 93 THR A CA 1
ATOM 735 C C . THR A 1 93 ? -10.605 1.331 3.041 1.00 91.19 93 THR A C 1
ATOM 737 O O . THR A 1 93 ? -10.202 0.445 2.289 1.00 91.19 93 THR A O 1
ATOM 740 N N . GLY A 1 94 ? -11.383 2.323 2.596 1.00 90.50 94 GLY A N 1
ATOM 741 C CA . GLY A 1 94 ? -11.819 2.435 1.202 1.00 90.50 94 GLY A CA 1
ATOM 742 C C . GLY A 1 94 ? -10.648 2.645 0.237 1.00 90.50 94 GLY A C 1
ATOM 743 O O . GLY A 1 94 ? -10.522 1.923 -0.751 1.00 90.50 94 GLY A O 1
ATOM 744 N N . VAL A 1 95 ? -9.737 3.568 0.560 1.00 90.88 95 VAL A N 1
ATOM 745 C CA . VAL A 1 95 ? -8.506 3.799 -0.215 1.00 90.88 95 VAL A CA 1
ATOM 746 C C . VAL A 1 95 ? -7.656 2.531 -0.265 1.00 90.88 95 VAL A C 1
ATOM 748 O O . VAL A 1 95 ? -7.247 2.114 -1.347 1.00 90.88 95 VAL A O 1
ATOM 751 N N . MET A 1 96 ? -7.445 1.865 0.874 1.00 92.12 96 MET A N 1
ATOM 752 C CA . MET A 1 96 ? -6.651 0.633 0.918 1.00 92.12 96 MET A CA 1
ATOM 753 C C . MET A 1 96 ? -7.303 -0.538 0.182 1.00 92.12 96 MET A C 1
ATOM 755 O O . MET A 1 96 ? -6.590 -1.383 -0.355 1.00 92.12 96 MET A O 1
ATOM 759 N N . THR A 1 97 ? -8.632 -0.567 0.087 1.00 91.56 97 THR A N 1
ATOM 760 C CA . THR A 1 97 ? -9.349 -1.531 -0.757 1.00 91.56 97 THR A CA 1
ATOM 761 C C . THR A 1 97 ? -9.004 -1.319 -2.230 1.00 91.56 97 THR A C 1
ATOM 763 O O . THR A 1 97 ? -8.612 -2.267 -2.908 1.00 91.56 97 THR A O 1
ATOM 766 N N . VAL A 1 98 ? -9.084 -0.075 -2.718 1.00 88.88 98 VAL A N 1
ATOM 767 C CA . VAL A 1 98 ? -8.747 0.268 -4.112 1.00 88.88 98 VAL A CA 1
ATOM 768 C C . VAL A 1 98 ? -7.279 -0.035 -4.407 1.00 88.88 98 VAL A C 1
ATOM 770 O O . VAL A 1 98 ? -6.978 -0.683 -5.408 1.00 88.88 98 VAL A O 1
ATOM 773 N N . VAL A 1 99 ? -6.368 0.366 -3.515 1.00 87.81 99 VAL A N 1
ATOM 774 C CA . VAL A 1 99 ? -4.932 0.080 -3.651 1.00 87.81 99 VAL A CA 1
ATOM 775 C C . VAL A 1 99 ? -4.658 -1.427 -3.636 1.00 87.81 99 VAL A C 1
ATOM 777 O O . VAL A 1 99 ? -3.840 -1.901 -4.418 1.00 87.81 99 VAL A O 1
ATOM 780 N N . GLY A 1 100 ? -5.355 -2.196 -2.795 1.00 85.81 100 GLY A N 1
ATOM 781 C CA . GLY A 1 100 ? -5.231 -3.653 -2.731 1.00 85.81 100 GLY A CA 1
ATOM 782 C C . GLY A 1 100 ? -5.680 -4.343 -4.020 1.00 85.81 100 GLY A C 1
ATOM 783 O O . GLY A 1 100 ? -4.910 -5.106 -4.603 1.00 85.81 100 GLY A O 1
ATOM 784 N N . LEU A 1 101 ? -6.884 -4.024 -4.510 1.00 85.88 101 LEU A N 1
ATOM 785 C CA . LEU A 1 101 ? -7.410 -4.546 -5.782 1.00 85.88 101 LEU A CA 1
ATOM 786 C C . LEU A 1 101 ? -6.503 -4.194 -6.95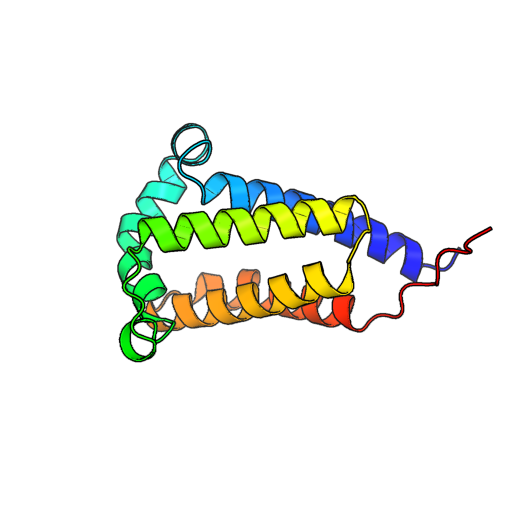8 1.00 85.88 101 LEU A C 1
ATOM 788 O O . LEU A 1 101 ? -6.246 -5.010 -7.842 1.00 85.88 101 LEU A O 1
ATOM 792 N N . TRP A 1 102 ? -5.985 -2.975 -6.947 1.00 83.38 102 TRP A N 1
ATOM 793 C CA . TRP A 1 102 ? -5.056 -2.540 -7.962 1.00 83.38 102 TRP A CA 1
ATOM 794 C C . TRP A 1 102 ? -3.713 -3.260 -7.885 1.00 83.38 102 TRP A C 1
ATOM 796 O O . TRP A 1 102 ? -3.193 -3.677 -8.915 1.00 83.38 102 TRP A O 1
ATOM 806 N N . SER A 1 103 ? -3.172 -3.465 -6.684 1.00 80.62 103 SER A N 1
ATOM 807 C CA . SER A 1 103 ? -1.952 -4.248 -6.489 1.00 80.62 103 SER A CA 1
ATOM 808 C C . SER A 1 103 ? -2.117 -5.666 -7.041 1.00 80.62 103 SER A C 1
ATOM 810 O O . SER A 1 103 ? -1.223 -6.159 -7.726 1.00 80.62 103 SER A O 1
ATOM 812 N N . VAL A 1 104 ? -3.287 -6.288 -6.834 1.00 83.38 104 VAL A N 1
ATOM 813 C CA . VAL A 1 104 ? -3.641 -7.571 -7.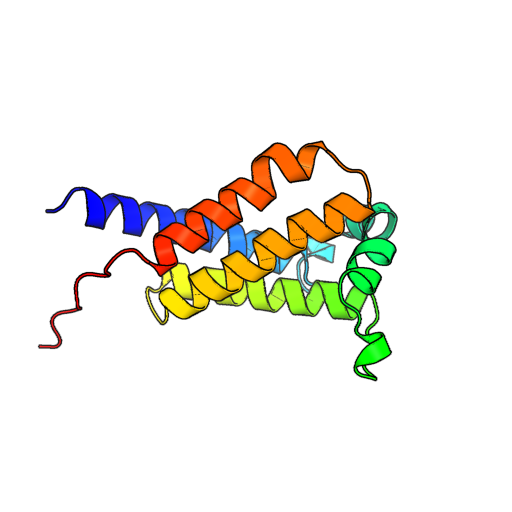462 1.00 83.38 104 VAL A CA 1
ATOM 814 C C . VAL A 1 104 ? -3.601 -7.449 -8.985 1.00 83.38 104 VAL A C 1
ATOM 816 O O . VAL A 1 104 ? -2.884 -8.207 -9.627 1.00 83.38 104 VAL A O 1
ATOM 819 N N . TYR A 1 105 ? -4.292 -6.470 -9.574 1.00 81.56 105 TYR A N 1
ATOM 820 C CA . TYR A 1 105 ? -4.306 -6.279 -11.029 1.00 81.56 105 TYR A CA 1
ATOM 821 C C . TYR A 1 105 ? -2.914 -6.025 -11.630 1.00 81.56 105 TYR A C 1
ATOM 823 O O . TYR A 1 105 ? -2.564 -6.605 -12.655 1.00 81.56 105 TYR A O 1
ATOM 831 N N . ALA A 1 106 ? -2.095 -5.191 -10.990 1.00 78.12 106 ALA A N 1
ATOM 832 C CA . ALA A 1 106 ? -0.748 -4.874 -11.447 1.00 78.12 106 ALA A CA 1
ATOM 833 C C . ALA A 1 106 ? 0.168 -6.094 -11.389 1.00 78.12 106 ALA A C 1
ATOM 835 O O . ALA A 1 106 ? 0.921 -6.334 -12.335 1.00 78.12 106 ALA A O 1
ATOM 836 N N . HIS A 1 107 ? 0.046 -6.903 -10.333 1.00 78.62 107 HIS A N 1
ATOM 837 C CA . HIS A 1 107 ? 0.704 -8.188 -10.344 1.00 78.62 107 HIS A CA 1
ATOM 838 C C . HIS A 1 107 ? 0.148 -9.009 -11.525 1.00 78.62 107 HIS A C 1
ATOM 840 O O . HIS A 1 107 ? 0.988 -9.613 -12.166 1.00 78.62 107 HIS A O 1
ATOM 846 N N . ILE A 1 108 ? -1.169 -9.033 -11.877 1.00 80.19 108 ILE A N 1
ATOM 847 C CA . ILE A 1 108 ? -1.792 -9.954 -12.888 1.00 80.19 108 ILE A CA 1
ATOM 848 C C . ILE A 1 108 ? -1.087 -9.778 -14.218 1.00 80.19 108 ILE A C 1
ATOM 850 O O . ILE A 1 108 ? -0.713 -10.745 -14.878 1.00 80.19 108 ILE A O 1
ATOM 854 N N . LEU A 1 109 ? -0.808 -8.522 -14.541 1.00 78.12 109 LEU A N 1
ATOM 855 C CA . LEU A 1 109 ? -0.045 -8.132 -15.714 1.00 78.12 109 LEU A CA 1
ATOM 856 C C . LEU A 1 109 ? 1.429 -8.569 -15.679 1.00 78.12 109 LEU A C 1
ATOM 858 O O . LEU A 1 109 ? 2.023 -8.731 -16.740 1.00 78.12 109 LEU A O 1
ATOM 862 N N . ALA A 1 110 ? 2.022 -8.720 -14.496 1.00 76.06 110 ALA A N 1
ATOM 863 C CA . ALA A 1 110 ? 3.386 -9.208 -14.280 1.00 76.06 110 ALA A CA 1
ATOM 864 C C . ALA A 1 110 ? 3.492 -10.747 -14.200 1.00 76.06 110 ALA A C 1
ATOM 866 O O . ALA A 1 110 ? 4.600 -11.275 -14.206 1.00 76.06 110 ALA A O 1
ATOM 867 N N . GLY A 1 111 ? 2.371 -11.479 -14.136 1.00 78.00 111 GLY A N 1
ATOM 868 C CA . GLY A 1 111 ? 2.369 -12.946 -14.094 1.00 78.00 111 GLY A CA 1
ATOM 869 C C . GLY A 1 111 ? 2.925 -13.569 -12.804 1.00 78.00 111 GLY A C 1
ATOM 870 O O . GLY A 1 111 ? 3.428 -14.687 -12.862 1.00 78.00 111 GLY A O 1
ATOM 871 N N . ASP A 1 112 ? 2.841 -12.880 -11.658 1.00 72.94 112 ASP A N 1
ATOM 872 C CA . ASP A 1 112 ? 3.185 -13.406 -10.326 1.00 72.94 112 ASP A CA 1
ATOM 873 C C . ASP A 1 112 ? 1.961 -13.987 -9.569 1.00 72.94 112 ASP A C 1
ATOM 875 O O . ASP A 1 112 ? 1.261 -13.254 -8.857 1.00 72.94 112 ASP A O 1
ATOM 879 N N . PRO A 1 113 ? 1.719 -15.314 -9.645 1.00 65.81 113 PRO A N 1
ATOM 880 C CA . PRO A 1 113 ? 0.590 -15.976 -8.993 1.00 65.81 113 PRO A CA 1
ATOM 881 C C . PRO A 1 113 ? 0.621 -15.938 -7.461 1.00 65.81 113 PRO A C 1
ATOM 883 O O . PRO A 1 113 ? -0.427 -16.045 -6.817 1.00 65.81 113 PRO A O 1
ATOM 886 N N . THR A 1 114 ? 1.805 -15.781 -6.871 1.00 65.88 114 THR A N 1
ATOM 887 C CA . THR A 1 114 ? 2.027 -15.896 -5.424 1.00 65.88 114 THR A CA 1
ATOM 888 C C . THR A 1 114 ? 1.421 -14.706 -4.690 1.00 65.88 114 THR A C 1
ATOM 890 O O . THR A 1 114 ? 0.781 -14.857 -3.646 1.00 65.88 114 THR A O 1
ATOM 893 N N . TYR A 1 115 ? 1.569 -13.512 -5.266 1.00 62.78 115 TYR A N 1
ATOM 894 C CA . TYR A 1 115 ? 1.041 -12.289 -4.681 1.00 62.78 115 TYR A CA 1
ATOM 895 C C . TYR A 1 115 ? -0.485 -12.155 -4.850 1.00 62.78 115 TYR A C 1
ATOM 897 O O . TYR A 1 115 ? -1.147 -11.648 -3.935 1.00 62.78 115 TYR A O 1
ATOM 905 N N . TYR A 1 116 ? -1.071 -12.654 -5.958 1.00 52.66 116 TYR A N 1
ATOM 906 C CA . TYR A 1 116 ? -2.538 -12.655 -6.151 1.00 52.66 116 TYR A CA 1
ATOM 907 C C . TYR A 1 116 ? -3.268 -13.426 -5.079 1.00 52.66 116 TYR A C 1
ATOM 909 O O . TYR A 1 116 ? -4.316 -12.990 -4.608 1.00 52.66 116 TYR A O 1
ATOM 917 N N . ALA A 1 117 ? -2.743 -14.609 -4.766 1.00 51.78 117 ALA A N 1
ATOM 918 C CA . ALA A 1 117 ? -3.501 -15.617 -4.055 1.00 51.78 117 ALA A CA 1
ATOM 919 C C . ALA A 1 117 ? -3.636 -15.293 -2.564 1.00 51.78 117 ALA A C 1
ATOM 921 O O . ALA A 1 117 ? -4.585 -15.753 -1.934 1.00 51.78 117 ALA A O 1
ATOM 922 N N . VAL A 1 118 ? -2.709 -14.513 -1.990 1.00 61.28 118 VAL A N 1
ATOM 923 C CA . VAL A 1 118 ? -2.578 -14.464 -0.526 1.00 61.28 118 VAL A CA 1
ATOM 924 C C . VAL A 1 118 ? -2.532 -13.046 0.032 1.00 61.28 118 VAL A C 1
ATOM 926 O O . VAL A 1 118 ? -3.299 -12.732 0.934 1.00 61.28 118 VAL A O 1
ATOM 929 N N . CYS A 1 119 ? -1.693 -12.148 -0.485 1.00 71.25 119 CYS A N 1
ATOM 930 C CA . CYS A 1 119 ? -1.465 -10.872 0.204 1.00 71.25 119 CYS A CA 1
ATOM 931 C C . CYS A 1 119 ? -2.414 -9.765 -0.273 1.00 71.25 119 CYS A C 1
ATOM 933 O O . CYS A 1 119 ? -3.146 -9.195 0.535 1.00 71.25 119 CYS A O 1
ATOM 935 N N . GLY A 1 120 ? -2.450 -9.470 -1.578 1.00 72.62 120 GLY A N 1
ATOM 936 C CA . GLY A 1 120 ? -3.248 -8.354 -2.106 1.00 72.62 120 GLY A CA 1
ATOM 937 C C . GLY A 1 120 ? -4.761 -8.567 -1.977 1.00 72.62 120 GLY A C 1
ATOM 938 O O . GLY A 1 120 ? -5.479 -7.666 -1.541 1.00 72.62 120 GLY A O 1
ATOM 939 N N . GLY A 1 121 ? -5.238 -9.774 -2.302 1.00 78.81 121 GLY A N 1
ATOM 940 C CA . GLY A 1 121 ? -6.663 -10.118 -2.272 1.00 78.81 121 GLY A CA 1
ATOM 941 C C . GLY A 1 121 ? -7.247 -10.164 -0.860 1.00 78.81 121 GLY A C 1
ATOM 942 O O . GLY A 1 121 ? -8.298 -9.573 -0.612 1.00 78.81 121 GLY A O 1
ATOM 943 N N . ILE A 1 122 ? -6.546 -10.794 0.090 1.00 85.00 122 ILE A N 1
ATOM 944 C CA . ILE A 1 122 ? -6.991 -10.856 1.492 1.00 85.00 122 ILE A CA 1
ATOM 945 C C . ILE A 1 122 ? -7.006 -9.455 2.105 1.00 85.00 122 ILE A C 1
ATOM 947 O O . ILE A 1 122 ? -7.984 -9.088 2.753 1.00 85.00 122 ILE A O 1
ATOM 951 N N . ILE A 1 123 ? -5.972 -8.642 1.859 1.00 85.31 123 ILE A N 1
ATOM 952 C CA . ILE A 1 123 ? -5.943 -7.252 2.329 1.00 85.31 123 ILE A CA 1
ATOM 953 C C . ILE A 1 123 ? -7.137 -6.474 1.769 1.00 85.31 123 ILE A C 1
ATOM 955 O O . ILE A 1 123 ? -7.841 -5.823 2.539 1.00 85.31 123 ILE A O 1
ATOM 959 N N . ALA A 1 124 ? -7.404 -6.564 0.463 1.00 85.94 124 ALA A N 1
ATOM 960 C CA . ALA A 1 124 ? -8.531 -5.865 -0.151 1.00 85.94 124 ALA A CA 1
ATOM 961 C C . ALA A 1 124 ? -9.878 -6.295 0.454 1.00 85.94 124 ALA A C 1
ATOM 963 O O . ALA A 1 124 ? -10.705 -5.441 0.763 1.00 85.94 124 ALA A O 1
ATOM 964 N N . LEU A 1 125 ? -10.079 -7.596 0.684 1.00 88.50 125 LEU A N 1
ATOM 965 C CA . LEU A 1 125 ? -11.300 -8.130 1.295 1.00 88.50 125 LEU A CA 1
ATOM 966 C C . LEU A 1 125 ? -11.487 -7.656 2.738 1.00 88.50 125 LEU A C 1
ATOM 968 O O . LEU A 1 125 ? -12.576 -7.213 3.105 1.00 88.50 125 LEU A O 1
ATOM 972 N N . VAL A 1 126 ? -10.432 -7.720 3.555 1.00 88.44 126 VAL A N 1
ATOM 973 C CA . VAL A 1 126 ? -10.505 -7.291 4.957 1.00 88.44 126 VAL A CA 1
ATOM 974 C C . VAL A 1 126 ? -10.722 -5.782 5.049 1.00 88.44 126 VAL A C 1
ATOM 976 O O . VAL A 1 126 ? -11.547 -5.335 5.844 1.00 88.44 126 VAL A O 1
ATOM 979 N N . MET A 1 127 ? -10.047 -4.994 4.210 1.00 91.25 127 MET A N 1
ATOM 980 C CA . MET A 1 127 ? -10.259 -3.547 4.155 1.00 91.25 127 MET A CA 1
ATOM 981 C C . MET A 1 127 ? -11.680 -3.205 3.704 1.00 91.25 127 MET A C 1
ATOM 983 O O . MET A 1 127 ? -12.330 -2.403 4.370 1.00 91.25 127 MET A O 1
ATOM 987 N N . ALA A 1 128 ? -12.200 -3.870 2.668 1.00 89.06 128 ALA A N 1
ATOM 988 C CA . ALA A 1 128 ? -13.568 -3.666 2.202 1.00 89.06 128 ALA A CA 1
ATOM 989 C C . ALA A 1 128 ? -14.578 -3.974 3.312 1.00 89.06 128 ALA A C 1
ATOM 991 O O . ALA A 1 128 ? -15.469 -3.173 3.586 1.00 89.06 128 ALA A O 1
ATOM 992 N N . TRP A 1 129 ? -14.404 -5.100 4.009 1.00 89.69 129 TRP A N 1
ATOM 993 C CA . TRP A 1 129 ? -15.237 -5.448 5.156 1.00 89.69 129 TRP A CA 1
ATOM 994 C C . TRP A 1 129 ? -15.190 -4.353 6.231 1.00 89.69 129 TRP A C 1
ATOM 996 O O . TRP A 1 129 ? -16.236 -3.852 6.642 1.00 89.69 129 TRP A O 1
ATOM 1006 N N . MET A 1 130 ? -13.996 -3.894 6.617 1.00 84.44 130 MET A N 1
ATOM 1007 C CA . MET A 1 130 ? -13.831 -2.823 7.606 1.00 84.44 130 MET A CA 1
ATOM 1008 C C . MET A 1 130 ? -14.419 -1.472 7.162 1.00 84.44 130 MET A C 1
ATOM 1010 O O . MET A 1 130 ? -14.776 -0.664 8.020 1.00 84.44 130 MET A O 1
ATOM 1014 N N . THR A 1 131 ? -14.563 -1.214 5.857 1.00 84.81 131 THR A N 1
ATOM 1015 C CA . THR A 1 131 ? -15.257 -0.021 5.340 1.00 84.81 131 THR A CA 1
ATOM 1016 C C . THR A 1 131 ? -16.759 -0.057 5.629 1.00 84.81 131 THR A C 1
ATOM 1018 O O . THR A 1 131 ? -17.357 0.983 5.929 1.00 84.81 131 THR A O 1
ATOM 1021 N N . PHE A 1 132 ? -17.372 -1.241 5.543 1.00 83.38 132 PHE A N 1
ATOM 1022 C CA . PHE A 1 132 ? -18.821 -1.418 5.676 1.00 83.38 132 PHE A CA 1
ATOM 1023 C C . PHE A 1 132 ? -19.278 -1.783 7.090 1.00 83.38 132 PHE A C 1
ATOM 1025 O O . PHE A 1 132 ? -20.461 -1.631 7.398 1.00 83.38 132 PHE A O 1
ATOM 1032 N N . VAL A 1 133 ? -18.371 -2.219 7.968 1.00 79.19 133 VAL A N 1
ATOM 1033 C CA . VAL A 1 133 ? -18.709 -2.484 9.370 1.00 79.19 133 VAL A CA 1
ATOM 1034 C C . VAL A 1 133 ? -19.161 -1.187 10.063 1.00 79.19 133 VAL A C 1
ATOM 1036 O O . VAL A 1 133 ? -18.461 -0.170 9.991 1.00 79.19 133 VAL A O 1
ATOM 1039 N N . PRO A 1 134 ? -20.318 -1.187 10.755 1.00 63.19 134 PRO A N 1
ATOM 1040 C CA . PRO A 1 134 ? -20.750 -0.052 11.555 1.00 63.19 134 PRO A CA 1
ATOM 1041 C C . PRO A 1 134 ? -19.728 0.215 12.659 1.00 63.19 134 PRO A C 1
ATOM 1043 O O . PRO A 1 134 ? -19.546 -0.591 13.569 1.00 63.19 134 PRO A O 1
ATOM 1046 N N . LEU A 1 135 ? -19.058 1.359 12.580 1.00 65.81 135 LEU A N 1
ATOM 1047 C CA . LEU A 1 135 ? -18.263 1.867 13.685 1.00 65.81 135 LEU A CA 1
ATOM 1048 C C . LEU A 1 135 ? -19.265 2.390 14.715 1.00 65.81 135 LEU A C 1
ATOM 1050 O O . LEU A 1 135 ? -20.046 3.291 14.395 1.00 65.81 135 LEU A O 1
ATOM 1054 N N . GLU A 1 136 ? -19.302 1.783 15.906 1.00 60.81 136 GLU A N 1
ATOM 1055 C CA . GLU A 1 136 ? -20.073 2.316 17.032 1.00 60.81 136 GLU A CA 1
ATOM 1056 C C . GLU A 1 136 ? -19.728 3.809 17.145 1.00 60.81 136 GLU A C 1
ATOM 1058 O O . GLU A 1 136 ? -18.549 4.167 17.194 1.00 60.81 136 GLU A O 1
ATOM 1063 N N . LYS A 1 137 ? -20.742 4.686 17.058 1.00 49.50 137 LYS A N 1
ATOM 1064 C CA . LYS A 1 137 ? -20.536 6.135 17.152 1.00 49.50 137 LYS A CA 1
ATOM 1065 C C . LYS A 1 137 ? -19.745 6.400 18.430 1.00 49.50 137 LYS A C 1
ATOM 1067 O O . LYS A 1 137 ? -20.188 5.984 19.501 1.00 49.50 137 LYS A O 1
ATOM 1072 N N . GLU A 1 138 ? -18.615 7.100 18.320 1.00 46.94 138 GLU A N 1
ATOM 1073 C CA . GLU A 1 138 ? -18.049 7.775 19.483 1.00 46.94 138 GLU A CA 1
ATOM 1074 C C . GLU A 1 138 ? -19.192 8.574 20.110 1.00 46.94 138 GLU A C 1
ATOM 1076 O O . GLU A 1 138 ? -19.841 9.377 19.433 1.00 46.94 138 GLU A O 1
ATOM 1081 N N . LYS A 1 139 ? -19.501 8.280 21.376 1.00 38.91 139 LYS A N 1
ATOM 1082 C CA . LYS A 1 139 ? -20.302 9.184 22.188 1.00 38.91 139 LYS A CA 1
ATOM 1083 C C . LYS A 1 139 ? -19.503 10.479 22.247 1.00 38.91 139 LYS A C 1
ATOM 1085 O O . LYS A 1 139 ? -18.493 10.555 22.935 1.00 38.91 139 LYS A O 1
ATOM 1090 N N . THR A 1 140 ? -19.889 11.437 21.420 1.00 34.28 140 THR A N 1
ATOM 1091 C CA . THR A 1 140 ? -19.506 12.830 21.592 1.00 34.28 140 THR A CA 1
ATOM 1092 C C . THR A 1 140 ? -20.252 13.309 22.829 1.00 34.28 140 THR A C 1
ATOM 1094 O O . THR A 1 140 ? -21.431 13.652 22.721 1.00 34.28 140 THR A O 1
ATOM 1097 N N . ASP A 1 141 ? -19.598 13.200 23.982 1.00 34.09 141 ASP A N 1
ATOM 1098 C CA . ASP A 1 141 ? -19.943 13.978 25.172 1.00 34.09 141 ASP A CA 1
ATOM 1099 C C . ASP A 1 141 ? -19.442 15.422 24.990 1.00 34.09 141 ASP A C 1
ATOM 1101 O O . ASP A 1 141 ? -18.331 15.597 24.427 1.00 34.09 141 ASP A O 1
#

pLDDT: mean 79.28, std 12.95, range [34.09, 95.81]

Foldseek 3Di:
DPPVQVVLLVCLLVQLVVLLVQLLCLACVRVCVPPVVSVVCCVVQQLVLLQPLDPCVVVVHRDGSSNSSNVLSVLSNVLSVCSNVVHPLLVSLVSLLVSLVSVLSSVVSSVDPVCNPPPSVVSNVVSVVSNPDDDDDDPPD

Organism: NCBI:txid59560